Protein AF-A0A564Y116-F1 (afdb_monomer)

Structure (mmCIF, N/CA/C/O backbone):
data_AF-A0A564Y116-F1
#
_entry.id   AF-A0A564Y116-F1
#
loop_
_atom_site.group_PDB
_atom_site.id
_atom_site.type_symbol
_atom_site.label_atom_id
_atom_site.label_alt_id
_atom_site.label_comp_id
_atom_site.label_asym_id
_atom_site.label_entity_id
_atom_site.label_seq_id
_atom_site.pdbx_PDB_ins_code
_atom_site.Cartn_x
_atom_site.Cartn_y
_atom_site.Cartn_z
_atom_site.occupancy
_atom_site.B_iso_or_equiv
_atom_site.auth_seq_id
_atom_site.auth_comp_id
_atom_site.auth_asym_id
_atom_site.auth_atom_id
_atom_site.pdbx_PDB_model_num
ATOM 1 N N . MET A 1 1 ? 31.839 -2.335 -4.934 1.00 36.38 1 MET A N 1
ATOM 2 C CA . MET A 1 1 ? 30.708 -1.532 -4.414 1.00 36.38 1 MET A CA 1
ATOM 3 C C . MET A 1 1 ? 29.519 -2.464 -4.202 1.00 36.38 1 MET A C 1
ATOM 5 O O . MET A 1 1 ? 28.571 -2.475 -4.974 1.00 36.38 1 MET A O 1
ATOM 9 N N . THR A 1 2 ? 29.646 -3.368 -3.232 1.00 34.91 2 THR A N 1
ATOM 10 C CA . THR A 1 2 ? 28.732 -4.498 -3.027 1.00 34.91 2 THR A CA 1
ATOM 11 C C . THR A 1 2 ? 27.469 -4.031 -2.312 1.00 34.91 2 THR A C 1
ATOM 13 O O . THR A 1 2 ? 27.515 -3.694 -1.131 1.00 34.91 2 THR A O 1
ATOM 16 N N . LEU A 1 3 ? 26.345 -4.016 -3.031 1.00 45.00 3 LEU A N 1
ATOM 17 C CA . LEU A 1 3 ? 25.011 -3.813 -2.467 1.00 45.00 3 LEU A CA 1
ATOM 18 C C . LEU A 1 3 ? 24.720 -4.934 -1.462 1.00 45.00 3 LEU A C 1
ATOM 20 O O . LEU A 1 3 ? 24.455 -6.077 -1.841 1.00 45.00 3 LEU A O 1
ATOM 24 N N . GLN A 1 4 ? 24.802 -4.603 -0.173 1.00 48.53 4 GLN A N 1
ATOM 25 C CA . GLN A 1 4 ? 24.362 -5.464 0.916 1.00 48.53 4 GLN A CA 1
ATOM 26 C C . GLN A 1 4 ? 22.864 -5.742 0.749 1.00 48.53 4 GLN A C 1
ATOM 28 O O . GLN A 1 4 ? 22.023 -4.874 0.975 1.00 48.53 4 GLN A O 1
ATOM 33 N N . HIS A 1 5 ? 22.525 -6.955 0.317 1.00 45.03 5 HIS A N 1
ATOM 34 C CA . HIS A 1 5 ? 21.136 -7.375 0.201 1.00 45.03 5 HIS A CA 1
ATOM 35 C C . HIS A 1 5 ? 20.602 -7.715 1.595 1.00 45.03 5 HIS A C 1
ATOM 37 O O . HIS A 1 5 ? 21.006 -8.683 2.239 1.00 45.03 5 HIS A O 1
ATOM 43 N N . SER A 1 6 ? 19.724 -6.834 2.062 1.00 49.91 6 SER A N 1
ATOM 44 C CA . SER A 1 6 ? 19.054 -6.855 3.356 1.00 49.91 6 SER A CA 1
ATOM 45 C C . SER A 1 6 ? 18.164 -8.100 3.549 1.00 49.91 6 SER A C 1
ATOM 47 O O . SER A 1 6 ? 17.529 -8.615 2.628 1.00 49.91 6 SER A O 1
ATOM 49 N N . ARG A 1 7 ? 18.144 -8.585 4.796 1.00 50.34 7 ARG A N 1
ATOM 50 C CA . ARG A 1 7 ? 17.534 -9.825 5.300 1.00 50.34 7 ARG A CA 1
ATOM 51 C C . ARG A 1 7 ? 16.009 -9.716 5.518 1.00 50.34 7 ARG A C 1
ATOM 53 O O . ARG A 1 7 ? 15.541 -9.949 6.623 1.00 50.34 7 ARG A O 1
ATOM 60 N N . LEU A 1 8 ? 15.203 -9.411 4.497 1.00 47.53 8 LEU A N 1
ATOM 61 C CA . LEU A 1 8 ? 13.734 -9.567 4.580 1.00 47.53 8 LEU A CA 1
ATOM 62 C C . LEU A 1 8 ? 13.158 -10.120 3.266 1.00 47.53 8 LEU A C 1
ATOM 64 O O . LEU A 1 8 ? 13.003 -9.423 2.267 1.00 47.53 8 LEU A O 1
ATOM 68 N N . LYS A 1 9 ? 12.866 -11.424 3.269 1.00 55.72 9 LYS A N 1
ATOM 69 C CA . LYS A 1 9 ? 12.496 -12.222 2.095 1.00 55.72 9 LYS A CA 1
ATOM 70 C C . LYS A 1 9 ? 10.982 -12.152 1.835 1.00 55.72 9 LYS A C 1
ATOM 72 O O . LYS A 1 9 ? 10.249 -13.064 2.193 1.00 55.72 9 LYS A O 1
ATOM 77 N N . MET A 1 10 ? 10.524 -11.090 1.171 1.00 61.16 10 MET A N 1
ATOM 78 C CA . MET A 1 10 ? 9.329 -11.136 0.312 1.00 61.16 10 MET A CA 1
ATOM 79 C C . MET A 1 10 ? 9.811 -11.003 -1.129 1.00 61.16 10 MET A C 1
ATOM 81 O O . MET A 1 10 ? 10.096 -9.908 -1.606 1.00 61.16 10 MET A O 1
ATOM 85 N N . LEU A 1 11 ? 10.002 -12.148 -1.784 1.00 72.69 11 LEU A N 1
ATOM 86 C CA . LEU A 1 11 ? 10.669 -12.213 -3.085 1.00 72.69 11 LEU A CA 1
ATOM 87 C C . LEU A 1 11 ? 9.743 -11.823 -4.237 1.00 72.69 11 LEU A C 1
ATOM 89 O O . LEU A 1 11 ? 10.197 -11.224 -5.205 1.00 72.69 11 LEU A O 1
ATOM 93 N N . MET A 1 12 ? 8.458 -12.164 -4.136 1.00 89.81 12 MET A N 1
ATOM 94 C CA . MET A 1 12 ? 7.545 -12.074 -5.267 1.00 89.81 12 MET A CA 1
ATOM 95 C C . MET A 1 12 ? 6.910 -10.684 -5.343 1.00 89.81 12 MET A C 1
ATOM 97 O O . MET A 1 12 ? 6.233 -10.230 -4.415 1.00 89.81 12 MET A O 1
ATOM 101 N N . ARG A 1 13 ? 7.126 -10.006 -6.467 1.00 93.81 13 ARG A N 1
ATOM 102 C CA . ARG A 1 13 ? 6.579 -8.682 -6.775 1.00 93.81 13 ARG A CA 1
ATOM 103 C C . ARG A 1 13 ? 5.76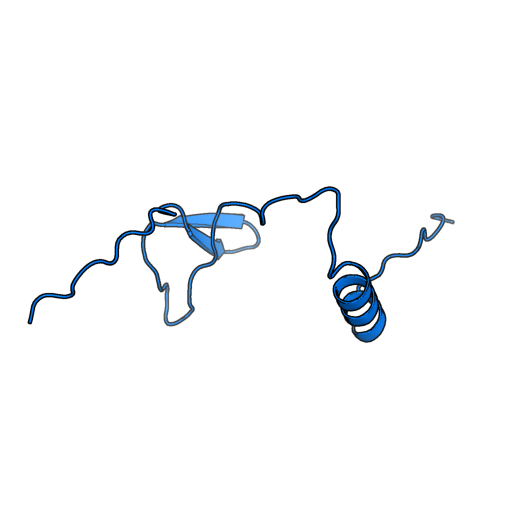7 -8.753 -8.061 1.00 93.81 13 ARG A C 1
ATOM 105 O O . ARG A 1 13 ? 5.837 -9.746 -8.783 1.00 93.81 13 ARG A O 1
ATOM 112 N N . TYR A 1 14 ? 4.987 -7.723 -8.352 1.00 95.00 14 TYR A N 1
ATOM 113 C CA . TYR A 1 14 ? 4.293 -7.603 -9.630 1.00 95.00 14 TYR A CA 1
ATOM 114 C C . TYR A 1 14 ? 4.187 -6.152 -10.090 1.00 95.00 14 TYR A C 1
ATOM 116 O O . TYR A 1 14 ? 4.291 -5.217 -9.296 1.00 95.00 14 TYR A O 1
ATOM 124 N N . TYR A 1 15 ? 3.955 -5.974 -11.381 1.00 94.94 15 TYR 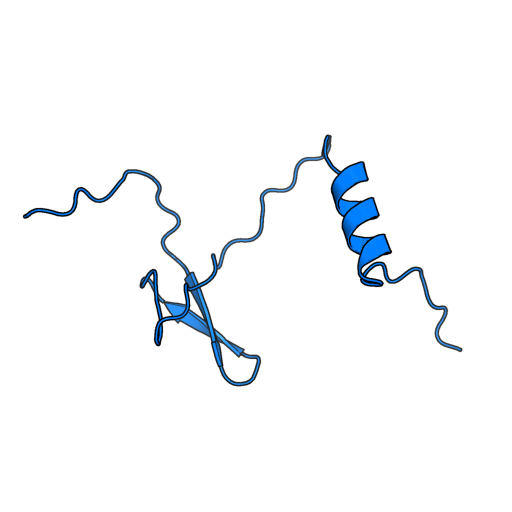A N 1
ATOM 125 C CA . TYR A 1 15 ? 3.440 -4.739 -11.963 1.00 94.94 15 TYR A CA 1
ATOM 126 C C . TYR A 1 15 ? 2.173 -5.056 -12.764 1.00 94.94 15 TYR A C 1
ATOM 128 O O . TYR A 1 15 ? 1.837 -6.228 -12.963 1.00 94.94 15 TYR A O 1
ATOM 136 N N . LEU A 1 16 ? 1.424 -4.016 -13.125 1.00 94.69 16 LEU A N 1
ATOM 137 C CA . LEU A 1 16 ? 0.204 -4.148 -13.915 1.00 94.69 16 LEU A CA 1
ATOM 138 C C . LEU A 1 16 ? 0.510 -3.833 -15.375 1.00 94.69 16 LEU A C 1
ATOM 140 O O . LEU A 1 16 ? 1.070 -2.780 -15.667 1.00 94.69 16 LEU A O 1
ATOM 144 N N . GLU A 1 17 ? 0.105 -4.736 -16.255 1.00 94.00 17 GLU A N 1
ATOM 145 C CA . GLU A 1 17 ? 0.160 -4.590 -17.707 1.00 94.00 17 GLU A CA 1
ATOM 146 C C . GLU A 1 17 ? -1.209 -5.026 -18.237 1.00 94.00 17 GLU A C 1
ATOM 148 O O . GLU A 1 17 ? -1.675 -6.122 -17.918 1.00 94.00 17 GLU A O 1
ATOM 153 N N . ASP A 1 18 ? -1.926 -4.122 -18.909 1.00 93.00 18 ASP A N 1
ATOM 154 C CA . ASP A 1 18 ? -3.296 -4.341 -19.404 1.00 93.00 18 ASP A CA 1
ATOM 155 C C . ASP A 1 18 ? -4.273 -4.908 -18.352 1.00 93.00 18 ASP A C 1
ATOM 157 O O . ASP A 1 18 ? -5.101 -5.782 -18.614 1.00 93.00 18 ASP A O 1
ATOM 161 N N . GLY A 1 19 ? -4.143 -4.442 -17.104 1.00 92.19 19 GLY A N 1
ATOM 162 C CA . GLY A 1 19 ? -4.967 -4.884 -15.973 1.00 92.19 19 GLY A CA 1
ATOM 163 C C . GLY A 1 19 ? -4.613 -6.270 -15.4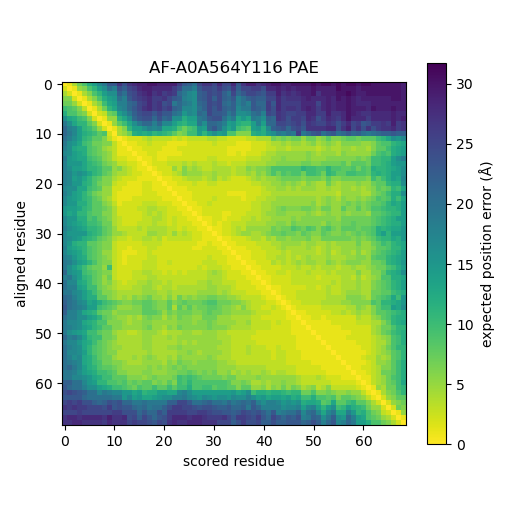16 1.00 92.19 19 GLY A C 1
ATOM 164 O O . GLY A 1 19 ? -5.223 -6.711 -14.441 1.00 92.19 19 GLY A O 1
ATOM 165 N N . ARG A 1 20 ? -3.610 -6.953 -15.975 1.00 94.38 20 ARG A N 1
ATOM 166 C CA . ARG A 1 20 ? -3.112 -8.249 -15.498 1.00 94.38 20 ARG A CA 1
ATOM 167 C C . ARG A 1 20 ? -1.849 -8.067 -14.666 1.00 94.38 20 ARG A C 1
ATOM 169 O O . ARG A 1 20 ? -1.052 -7.159 -14.887 1.00 94.38 20 ARG A O 1
ATOM 176 N N . ARG A 1 21 ? -1.664 -8.941 -13.674 1.00 94.56 21 ARG A N 1
ATOM 177 C CA . ARG A 1 21 ? -0.455 -8.953 -12.839 1.00 94.56 21 ARG A CA 1
ATOM 178 C C . ARG A 1 21 ? 0.651 -9.712 -13.561 1.00 94.56 21 ARG A C 1
ATOM 180 O O . ARG A 1 21 ? 0.507 -10.909 -13.794 1.00 94.56 21 ARG A O 1
ATOM 187 N N . VAL A 1 22 ? 1.765 -9.041 -13.835 1.00 95.06 22 VAL A N 1
ATOM 188 C CA . VAL A 1 22 ? 2.992 -9.676 -14.328 1.00 95.06 22 VAL A CA 1
ATOM 189 C C . VAL A 1 22 ? 3.991 -9.756 -13.185 1.00 95.06 22 VAL A C 1
ATOM 191 O O . VAL A 1 22 ? 4.381 -8.743 -12.600 1.00 95.06 22 VAL A O 1
ATOM 194 N N . TYR A 1 23 ? 4.374 -10.979 -12.824 1.00 94.88 23 TYR A N 1
ATOM 195 C CA . TYR A 1 23 ? 5.221 -11.234 -11.665 1.00 94.88 23 TYR A CA 1
ATOM 196 C C . TYR A 1 23 ? 6.703 -11.034 -11.973 1.00 94.88 23 TYR A C 1
ATOM 198 O O . TYR A 1 23 ? 7.189 -11.329 -13.061 1.00 94.88 23 TYR A O 1
ATOM 206 N N . THR A 1 24 ? 7.440 -10.532 -10.988 1.00 92.44 24 THR A N 1
ATOM 207 C CA . THR A 1 24 ? 8.868 -10.245 -11.107 1.00 92.44 24 THR A CA 1
ATOM 208 C C . THR A 1 24 ? 9.549 -10.260 -9.744 1.00 92.44 24 THR A C 1
ATOM 210 O O . THR A 1 24 ? 8.912 -10.084 -8.709 1.00 92.44 24 THR A O 1
ATOM 213 N N . LEU A 1 25 ? 10.866 -10.444 -9.746 1.00 90.94 25 LEU A N 1
ATOM 214 C CA . LEU A 1 25 ? 11.718 -10.282 -8.563 1.00 90.94 25 LEU A CA 1
ATOM 215 C C . LEU A 1 25 ? 12.363 -8.886 -8.508 1.00 90.94 25 LEU A C 1
ATOM 217 O O . LEU A 1 25 ? 12.998 -8.526 -7.519 1.00 90.94 25 LEU A O 1
ATOM 221 N N . LYS A 1 26 ? 12.224 -8.089 -9.575 1.00 89.62 26 LYS A N 1
ATOM 222 C CA . LYS A 1 26 ? 12.830 -6.757 -9.673 1.00 89.62 26 LYS A CA 1
ATOM 223 C C . LYS A 1 26 ? 12.060 -5.751 -8.819 1.00 89.62 26 LYS A C 1
ATOM 225 O O . LYS A 1 26 ? 10.830 -5.732 -8.835 1.00 89.62 26 LYS A O 1
ATOM 230 N N . LEU A 1 27 ? 12.785 -4.870 -8.128 1.00 89.50 27 LEU A N 1
ATOM 231 C CA . LEU A 1 27 ? 12.199 -3.780 -7.335 1.00 89.50 27 LEU A CA 1
A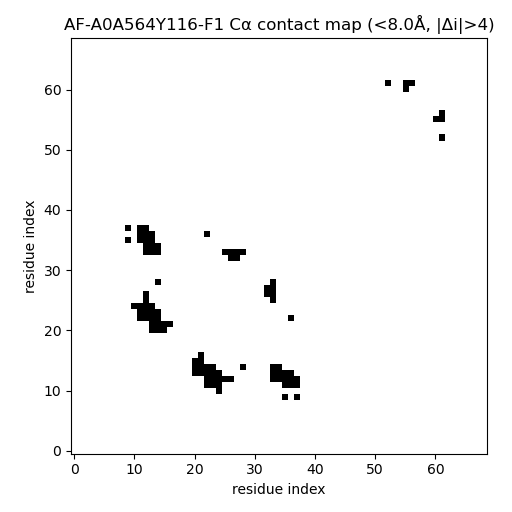TOM 232 C C . LEU A 1 27 ? 11.559 -2.688 -8.208 1.00 89.50 27 LEU A C 1
ATOM 234 O O . LEU A 1 27 ? 10.606 -2.041 -7.780 1.00 89.50 27 LEU A O 1
ATOM 238 N N . MET A 1 28 ? 12.063 -2.497 -9.428 1.00 90.56 28 MET A N 1
ATOM 239 C CA . MET A 1 28 ? 11.580 -1.491 -10.373 1.00 90.56 28 MET A CA 1
ATOM 240 C C . MET A 1 28 ? 11.374 -2.100 -11.761 1.00 90.56 28 MET A C 1
ATOM 242 O O . MET A 1 28 ? 12.124 -2.986 -12.180 1.00 90.56 28 MET A O 1
ATOM 246 N N . HIS A 1 29 ? 10.368 -1.602 -12.472 1.00 91.25 29 HIS A N 1
ATOM 247 C CA . HIS A 1 29 ? 10.062 -1.920 -13.862 1.00 91.25 29 HIS A CA 1
ATOM 248 C C . HIS A 1 29 ? 9.710 -0.615 -14.590 1.00 91.25 29 HIS A C 1
ATOM 250 O O . HIS A 1 29 ? 8.852 0.125 -14.125 1.00 91.25 29 HIS A O 1
ATOM 256 N N . ASN A 1 30 ? 10.404 -0.299 -15.689 1.00 92.31 30 ASN A N 1
ATOM 257 C CA . ASN A 1 30 ? 10.215 0.936 -16.469 1.00 92.31 30 ASN A CA 1
ATOM 258 C C . ASN A 1 30 ? 10.233 2.232 -15.626 1.00 92.31 30 ASN A C 1
ATOM 260 O O . ASN A 1 30 ? 9.443 3.142 -15.847 1.00 92.31 30 ASN A O 1
ATOM 264 N N . GLY A 1 31 ? 11.105 2.302 -14.612 1.00 91.69 31 GLY A N 1
ATOM 265 C CA . GLY A 1 31 ? 11.187 3.447 -13.692 1.00 91.69 31 GLY A CA 1
ATOM 266 C C . GLY A 1 31 ? 10.089 3.499 -12.620 1.00 91.69 31 GLY A C 1
ATOM 267 O O . GLY A 1 31 ? 10.179 4.311 -11.703 1.00 91.69 31 GLY A O 1
ATOM 268 N N . ILE A 1 32 ? 9.100 2.601 -12.669 1.00 91.00 32 ILE A N 1
ATOM 269 C CA . ILE A 1 32 ? 8.013 2.500 -11.693 1.00 91.00 32 ILE A CA 1
ATOM 270 C C . ILE A 1 32 ? 8.362 1.413 -10.660 1.00 91.00 32 ILE A C 1
ATOM 272 O O . ILE A 1 32 ? 8.784 0.311 -11.034 1.00 91.00 32 ILE A O 1
ATOM 276 N N . PRO A 1 33 ? 8.213 1.675 -9.350 1.00 92.38 33 PRO A N 1
ATOM 277 C CA . PRO A 1 33 ? 8.407 0.650 -8.333 1.00 92.38 33 PRO A CA 1
ATOM 278 C C . PRO A 1 33 ? 7.344 -0.448 -8.460 1.00 92.38 33 PRO A C 1
ATOM 280 O O . PRO A 1 33 ? 6.148 -0.181 -8.565 1.00 92.38 33 PRO A O 1
ATOM 283 N N . THR A 1 34 ? 7.776 -1.705 -8.423 1.00 94.00 34 THR A N 1
ATOM 284 C CA . THR A 1 34 ? 6.864 -2.857 -8.449 1.00 94.00 34 THR A CA 1
ATOM 285 C C . THR A 1 34 ? 6.152 -2.999 -7.101 1.00 94.00 34 THR A C 1
ATOM 287 O O . THR A 1 34 ? 6.622 -2.487 -6.085 1.00 94.00 34 THR A O 1
ATOM 290 N N . GLN A 1 35 ? 5.018 -3.693 -7.055 1.00 92.69 35 GLN A N 1
ATOM 291 C CA . GLN A 1 35 ? 4.219 -3.904 -5.842 1.00 92.69 35 GLN A CA 1
ATOM 292 C C . GLN A 1 35 ? 4.490 -5.286 -5.232 1.00 92.69 35 GLN A C 1
ATOM 294 O O . GLN A 1 35 ? 4.908 -6.204 -5.934 1.00 92.69 35 GLN A O 1
ATOM 299 N N . SER A 1 36 ? 4.260 -5.454 -3.926 1.00 91.88 36 SER A N 1
ATOM 300 C CA . SER A 1 36 ? 4.342 -6.775 -3.280 1.00 91.88 36 SER A CA 1
ATOM 301 C C . SER A 1 36 ? 3.235 -7.686 -3.802 1.00 91.88 36 SER A C 1
ATOM 303 O O . SER A 1 36 ? 2.073 -7.293 -3.788 1.00 91.88 36 SER A O 1
ATOM 305 N N . ALA A 1 37 ? 3.568 -8.911 -4.210 1.00 93.06 37 ALA A N 1
ATOM 306 C CA . ALA A 1 37 ? 2.567 -9.894 -4.626 1.00 93.06 37 ALA A CA 1
ATOM 307 C C . ALA A 1 37 ? 1.762 -10.478 -3.460 1.00 93.06 37 ALA A C 1
ATOM 309 O O . ALA A 1 37 ? 0.680 -11.024 -3.676 1.00 93.06 37 ALA A O 1
ATOM 310 N N . HIS A 1 38 ? 2.280 -10.374 -2.237 1.00 90.62 38 HIS A N 1
ATOM 311 C CA . HIS A 1 38 ? 1.626 -10.906 -1.051 1.00 90.62 38 HIS A CA 1
ATOM 312 C C . HIS A 1 38 ? 0.679 -9.864 -0.439 1.00 90.62 38 HIS A C 1
ATOM 314 O O . HIS A 1 38 ? 1.055 -8.691 -0.342 1.00 90.62 38 HIS A O 1
ATOM 320 N N . PRO A 1 39 ? -0.530 -10.269 -0.006 1.00 92.06 39 PRO A N 1
ATOM 321 C CA . PRO A 1 39 ? -1.463 -9.364 0.652 1.00 92.06 39 PRO A CA 1
ATOM 322 C C . PRO A 1 39 ? -0.925 -8.891 2.010 1.00 92.06 39 PRO A C 1
ATOM 324 O O . PRO A 1 39 ? -0.076 -9.537 2.627 1.00 92.06 39 PRO A O 1
ATOM 327 N N . ALA A 1 40 ? -1.454 -7.767 2.498 1.00 90.06 40 ALA A N 1
ATOM 328 C CA . ALA A 1 40 ? -1.177 -7.304 3.854 1.00 90.06 40 ALA A CA 1
ATOM 329 C C . ALA A 1 40 ? -1.659 -8.335 4.892 1.00 90.06 40 ALA A C 1
ATOM 331 O O . ALA A 1 40 ? -2.700 -8.970 4.717 1.00 90.06 40 ALA A O 1
ATOM 332 N N . ARG A 1 41 ? -0.909 -8.492 5.990 1.00 91.25 41 ARG A N 1
ATOM 333 C CA . ARG A 1 41 ? -1.251 -9.430 7.068 1.00 91.25 41 ARG A CA 1
ATOM 334 C C . ARG A 1 41 ? -2.576 -9.034 7.725 1.00 91.25 41 ARG A C 1
ATOM 336 O O . ARG A 1 41 ? -2.714 -7.913 8.209 1.00 91.25 41 ARG A O 1
ATOM 343 N N . PHE A 1 42 ? -3.505 -9.981 7.824 1.00 91.81 42 PHE A N 1
ATOM 344 C CA . PHE A 1 42 ? -4.731 -9.802 8.597 1.00 91.81 42 PHE A CA 1
ATOM 345 C C . PHE A 1 42 ? -4.442 -9.829 10.108 1.00 91.81 42 PHE A C 1
ATOM 347 O O . PHE A 1 42 ? -3.645 -10.639 10.589 1.00 91.81 42 PHE A O 1
ATOM 354 N N . SER A 1 43 ? -5.084 -8.935 10.859 1.00 90.75 43 SER A N 1
ATOM 355 C CA . SER A 1 43 ? -5.068 -8.924 12.325 1.00 90.75 43 SER A CA 1
ATOM 356 C C . SER A 1 43 ? -6.503 -8.771 12.819 1.00 90.75 43 SER A C 1
ATOM 358 O O . SER A 1 43 ? -7.132 -7.798 12.419 1.00 90.75 43 SER A O 1
ATOM 360 N N . PRO A 1 44 ? -7.008 -9.658 13.692 1.00 94.06 44 PRO A N 1
ATOM 361 C CA . PRO A 1 44 ? -8.368 -9.537 14.219 1.00 94.06 44 PRO A CA 1
ATOM 362 C C . PRO A 1 44 ? -8.618 -8.229 14.985 1.00 94.06 44 PRO A C 1
ATOM 364 O O . PRO A 1 44 ? -9.677 -7.636 14.850 1.00 94.06 44 PRO A O 1
ATOM 367 N N . ASP A 1 45 ? -7.624 -7.770 15.751 1.00 93.12 45 ASP A N 1
ATOM 368 C CA . ASP A 1 45 ? -7.711 -6.563 16.591 1.00 93.12 45 ASP A CA 1
ATOM 369 C C . ASP A 1 45 ? -7.610 -5.244 15.802 1.00 93.12 45 ASP A C 1
ATOM 371 O O . ASP A 1 45 ? -8.066 -4.213 16.270 1.00 93.12 45 ASP A O 1
ATOM 375 N N . ASP A 1 46 ? -6.994 -5.266 14.614 1.00 91.19 46 ASP A N 1
ATOM 376 C CA . ASP A 1 46 ? -6.827 -4.130 13.693 1.00 91.19 46 ASP A CA 1
ATOM 377 C C . ASP A 1 46 ? -6.998 -2.711 14.293 1.00 91.19 46 ASP A C 1
ATOM 379 O O . ASP A 1 46 ? -7.948 -1.973 14.003 1.00 91.19 46 ASP A O 1
ATOM 383 N N . LYS A 1 47 ? -6.021 -2.311 15.117 1.00 93.50 47 LYS A N 1
ATOM 384 C CA . LYS A 1 47 ? -6.015 -1.037 15.861 1.00 93.50 47 LYS A CA 1
ATOM 385 C C . LYS A 1 47 ? -6.161 0.211 14.987 1.00 93.50 47 LYS A C 1
ATOM 387 O O . LYS A 1 47 ? -6.542 1.266 15.482 1.00 93.50 47 LYS A O 1
ATOM 392 N N . PHE A 1 48 ? -5.848 0.111 13.694 1.00 93.75 48 PHE A N 1
ATOM 393 C CA . PHE A 1 48 ? -5.902 1.227 12.746 1.00 93.75 48 PHE A CA 1
ATOM 394 C C . PHE A 1 48 ? -7.110 1.155 11.797 1.00 93.75 48 PHE A C 1
ATOM 396 O O . PHE A 1 48 ? -7.156 1.868 10.789 1.00 93.75 48 PHE A O 1
ATOM 403 N N . SER A 1 49 ? -8.108 0.327 12.120 1.00 92.75 49 SER A N 1
ATOM 404 C CA . SER A 1 49 ? -9.362 0.194 11.370 1.00 92.75 49 SER A CA 1
ATOM 405 C C . SER A 1 49 ? -10.061 1.538 11.140 1.00 92.75 49 SER A C 1
ATOM 407 O O . SER A 1 49 ? -10.450 1.833 10.007 1.00 92.75 49 SER A O 1
ATOM 409 N N . GLN A 1 50 ? -10.136 2.395 12.165 1.00 94.38 50 GLN A N 1
ATOM 410 C CA . GLN A 1 50 ? -10.724 3.736 12.071 1.00 94.38 50 GLN A CA 1
ATOM 411 C C . GLN A 1 50 ? -10.040 4.590 10.994 1.00 94.38 50 GLN A C 1
ATOM 413 O O . GLN A 1 50 ? -10.720 5.167 10.145 1.00 94.38 50 GLN A O 1
ATOM 418 N N . TYR A 1 51 ? -8.705 4.637 10.978 1.00 95.62 51 TYR A N 1
ATOM 419 C CA . TYR A 1 51 ? -7.958 5.408 9.981 1.00 95.62 51 TYR A CA 1
ATOM 420 C C . TYR A 1 51 ? -8.186 4.862 8.571 1.00 95.62 51 TYR A C 1
ATOM 422 O O . TYR A 1 51 ? -8.434 5.636 7.646 1.00 95.62 51 TYR A O 1
ATOM 430 N N . ARG A 1 52 ? -8.194 3.530 8.401 1.00 93.50 52 ARG A N 1
ATOM 431 C CA . ARG A 1 52 ? -8.496 2.909 7.102 1.00 93.50 52 ARG A CA 1
ATOM 432 C C . ARG A 1 52 ? -9.887 3.304 6.603 1.00 93.50 52 ARG A C 1
ATOM 434 O O . ARG A 1 52 ? -10.038 3.614 5.421 1.00 93.50 52 ARG A O 1
ATOM 441 N N . LEU A 1 53 ? -10.896 3.288 7.473 1.00 92.56 53 LEU A N 1
ATOM 442 C CA . LEU A 1 53 ? -12.265 3.674 7.123 1.00 92.56 53 LEU A CA 1
ATOM 443 C C . LEU A 1 53 ? -12.360 5.160 6.760 1.00 92.56 53 LEU A C 1
ATOM 445 O O . LEU A 1 53 ? -12.936 5.490 5.728 1.00 92.56 53 LEU A O 1
ATOM 449 N N . GLN A 1 54 ? -11.735 6.046 7.539 1.00 94.44 54 GLN A N 1
ATOM 450 C CA . GLN A 1 54 ? -11.682 7.484 7.248 1.00 94.44 54 GLN A CA 1
ATOM 451 C C . GLN A 1 54 ? -11.032 7.781 5.893 1.00 94.44 54 GLN A C 1
ATOM 453 O O . GLN A 1 54 ? -11.560 8.580 5.121 1.00 94.44 54 GLN A O 1
ATOM 458 N N . THR A 1 55 ? -9.922 7.116 5.563 1.00 94.75 55 THR A N 1
ATOM 459 C CA . THR A 1 55 ? -9.285 7.242 4.246 1.00 94.75 55 THR A CA 1
ATOM 460 C C . THR A 1 55 ? -10.217 6.773 3.133 1.00 94.75 55 THR A C 1
ATOM 462 O O . THR A 1 55 ? -10.377 7.477 2.138 1.00 94.75 55 THR A O 1
ATOM 465 N N . LYS A 1 56 ? -10.876 5.618 3.300 1.00 92.75 56 LYS A N 1
ATOM 466 C CA . LYS A 1 56 ? -11.836 5.116 2.308 1.00 92.75 56 LYS A CA 1
ATOM 467 C C . LYS A 1 56 ? -13.006 6.078 2.094 1.00 92.75 56 LYS A C 1
ATOM 469 O O . LYS A 1 56 ? -13.382 6.296 0.948 1.00 92.75 56 LYS A O 1
ATOM 474 N N . MET A 1 57 ? -13.540 6.669 3.164 1.00 91.44 57 MET A N 1
ATOM 475 C CA . MET A 1 57 ? -14.605 7.674 3.083 1.00 91.44 57 MET A CA 1
ATOM 476 C C . MET A 1 57 ? -14.142 8.935 2.347 1.00 91.44 57 MET A C 1
ATOM 478 O O . MET A 1 57 ? -14.820 9.387 1.436 1.00 91.44 57 MET A O 1
ATOM 482 N N . ARG A 1 58 ? -12.955 9.463 2.674 1.00 94.12 58 ARG A N 1
ATOM 483 C CA . ARG A 1 58 ? -12.407 10.683 2.054 1.00 94.12 58 ARG A CA 1
ATOM 484 C C . ARG A 1 58 ? -12.271 10.583 0.533 1.00 94.12 58 ARG A C 1
ATOM 486 O O . ARG A 1 58 ? -12.451 11.577 -0.158 1.00 94.12 58 ARG A O 1
ATOM 493 N N . PHE A 1 59 ? -11.922 9.403 0.030 1.00 94.00 59 PHE A N 1
ATOM 494 C CA . PHE A 1 59 ? -11.714 9.164 -1.399 1.00 94.00 59 PHE A CA 1
ATOM 495 C C . PHE A 1 59 ? -12.927 8.533 -2.095 1.00 94.00 59 PHE A C 1
ATOM 497 O O . PHE A 1 59 ? -12.783 8.051 -3.214 1.00 94.00 59 PHE A O 1
ATOM 504 N N . ASN A 1 60 ? -14.101 8.496 -1.447 1.00 87.94 60 ASN A N 1
ATOM 505 C CA . ASN A 1 60 ? -15.304 7.833 -1.966 1.00 87.94 60 ASN A CA 1
ATOM 506 C C . ASN A 1 60 ? -15.047 6.373 -2.413 1.00 87.94 60 ASN A C 1
ATOM 508 O O . ASN A 1 60 ? -15.662 5.866 -3.345 1.00 87.94 60 ASN A O 1
ATOM 512 N N . LEU A 1 61 ? -14.114 5.686 -1.742 1.00 88.19 61 LEU A N 1
ATOM 513 C CA . LEU A 1 61 ? -13.763 4.275 -1.966 1.00 88.19 61 LEU A CA 1
ATOM 514 C C . LEU A 1 61 ? -14.544 3.332 -1.046 1.00 88.19 61 LEU A C 1
ATOM 516 O O . LEU A 1 61 ? -14.439 2.107 -1.160 1.00 88.19 61 LEU A O 1
ATOM 520 N N . LEU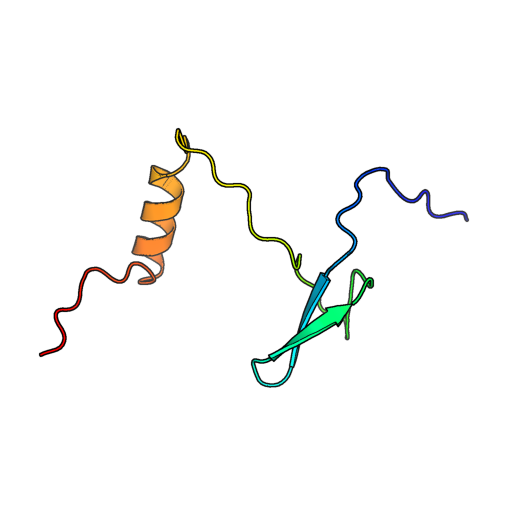 A 1 62 ? -15.270 3.888 -0.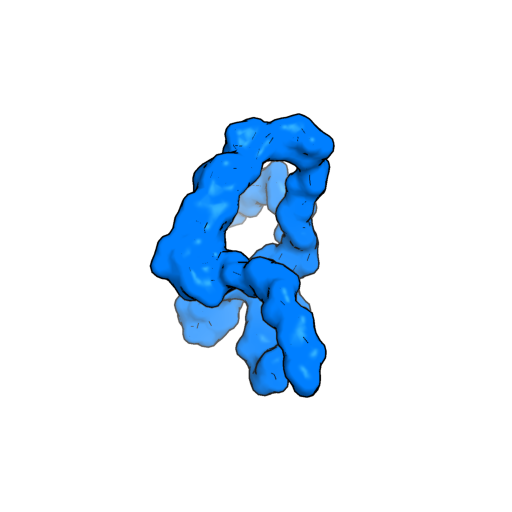075 1.00 86.12 62 LEU A N 1
ATOM 521 C CA . LEU A 1 62 ? -16.174 3.121 0.760 1.00 86.12 62 LEU A CA 1
ATOM 522 C C . LEU A 1 62 ? -17.451 2.857 -0.039 1.00 86.12 62 LEU A C 1
ATOM 524 O O . LEU A 1 62 ? -18.358 3.681 -0.047 1.00 86.12 62 LEU A O 1
ATOM 528 N N . LYS A 1 63 ? -17.513 1.699 -0.702 1.00 76.25 63 LYS A N 1
ATOM 529 C CA . LYS A 1 63 ? -18.783 1.152 -1.178 1.00 76.25 63 LYS A CA 1
ATOM 530 C C . LYS A 1 63 ? -19.594 0.767 0.056 1.00 76.25 63 LYS A C 1
ATOM 532 O O . LYS A 1 63 ? -19.352 -0.279 0.651 1.00 76.25 63 LYS A O 1
ATOM 537 N N . LEU A 1 64 ? -20.457 1.675 0.501 1.00 75.06 64 LEU A N 1
ATOM 538 C CA . LEU A 1 64 ? -21.610 1.293 1.310 1.00 7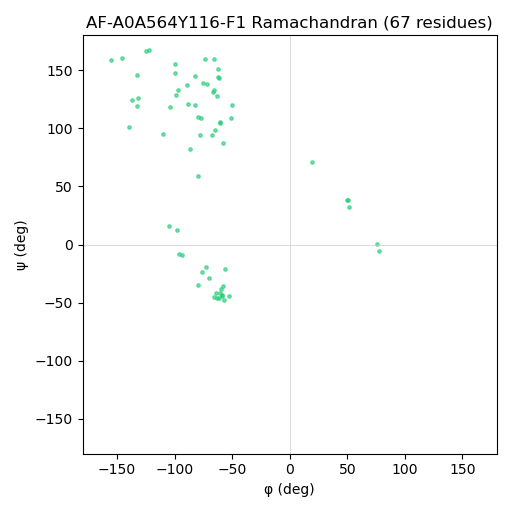5.06 64 LEU A CA 1
ATOM 539 C C . LEU A 1 64 ? -22.471 0.389 0.427 1.00 75.06 64 LEU A C 1
ATOM 541 O O . LEU A 1 64 ? -22.386 0.523 -0.792 1.00 75.06 64 LEU A O 1
ATOM 545 N N . ASP A 1 65 ? -23.223 -0.541 1.007 1.00 63.53 65 ASP A N 1
ATOM 546 C CA . ASP A 1 65 ? -24.075 -1.461 0.251 1.00 63.53 65 ASP A CA 1
ATOM 547 C C . ASP A 1 65 ? -25.075 -0.664 -0.604 1.00 63.53 65 ASP A C 1
ATOM 549 O O . AS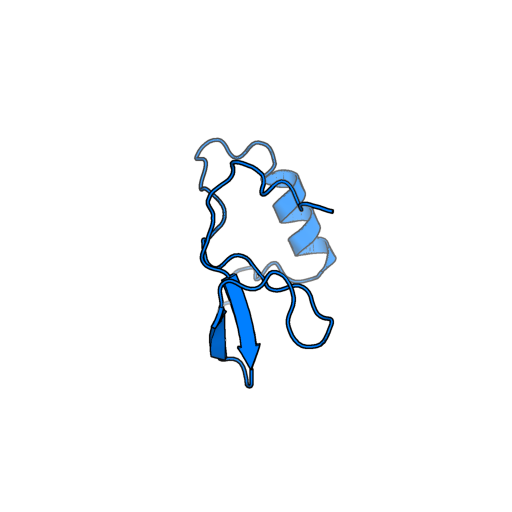P A 1 65 ? -26.188 -0.344 -0.180 1.00 63.53 65 ASP A O 1
ATOM 553 N N . GLU A 1 66 ? -24.665 -0.292 -1.815 1.00 62.16 66 GLU A N 1
ATOM 554 C CA . GLU A 1 66 ? -25.558 0.140 -2.867 1.00 62.16 66 GLU A CA 1
ATOM 555 C C . GLU A 1 66 ? -26.370 -1.107 -3.171 1.00 62.16 66 GLU A C 1
ATOM 557 O O . GLU A 1 66 ? -25.896 -2.033 -3.827 1.00 62.16 66 GLU A O 1
ATOM 562 N N . LYS A 1 67 ? -27.577 -1.180 -2.600 1.00 59.94 67 LYS A N 1
ATOM 563 C CA . LYS A 1 67 ? -28.595 -2.093 -3.104 1.00 59.94 67 LYS A CA 1
ATOM 564 C C . LYS A 1 67 ? -28.676 -1.811 -4.597 1.00 59.94 67 LYS A C 1
ATOM 566 O O . LYS A 1 67 ? -29.118 -0.723 -4.973 1.00 59.94 67 LYS A O 1
ATOM 571 N N . GLU A 1 68 ? -28.194 -2.741 -5.417 1.00 62.66 68 GLU A N 1
ATOM 572 C CA . GLU A 1 68 ? -28.469 -2.712 -6.846 1.00 62.66 68 GLU A CA 1
ATOM 573 C C . GLU A 1 68 ? -29.989 -2.552 -6.983 1.00 62.66 68 GLU A C 1
ATOM 575 O O . GLU A 1 68 ? -30.757 -3.309 -6.378 1.00 62.66 68 GLU A O 1
ATOM 580 N N . LYS A 1 69 ? -30.406 -1.460 -7.629 1.00 52.03 69 LYS A N 1
ATOM 581 C CA . LYS A 1 69 ? -31.812 -1.216 -7.950 1.00 52.03 69 LYS A CA 1
ATOM 582 C C . LYS A 1 69 ? -32.255 -2.150 -9.060 1.00 52.03 69 LYS A C 1
ATOM 584 O O . LYS A 1 69 ? -31.450 -2.349 -9.995 1.00 52.03 69 LYS A O 1
#

InterPro domains:
  IPR007264 H/ACA ribonucleoprotein complex, subunit Nop10 [PF04135] (12-59)
  IPR007264 H/ACA ribonucleoprotein complex, subunit Nop10 [PTHR13305] (10-65)
  IPR036756 H/ACA ribonucleoprotein complex, subunit Nop10 superfamily [SSF144210] (10-63)

Radius of gyration: 17.51 Å; Cα contacts (8 Å, |Δi|>4): 49; chains: 1; boundi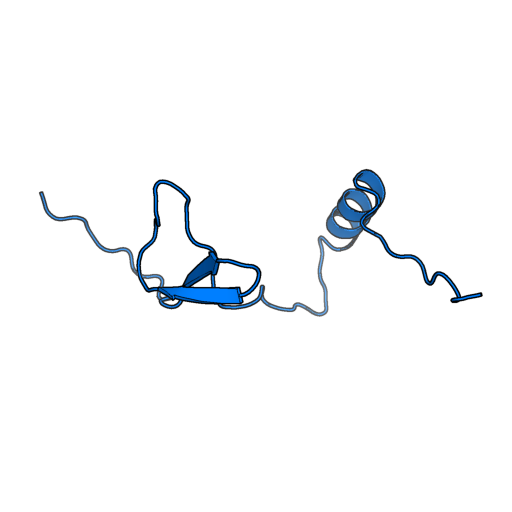ng box: 62×23×36 Å

pLDDT: mean 82.8, std 17.4, range [34.91, 95.62]

Mean predicted aligned error: 9.27 Å

Organism: Hymenolepis diminuta (NCBI:txid6216)

Sequence (69 aa):
MTLQHSRLKMLMRYYLEDGRRVYTLKLMHNGIPTQSAHPARFSPDDKFSQYRLQTKMRFNLLKLDEKEK

Foldseek 3Di:
DDDDDDPDDLQWWFDDDPNDTDIDRDQDDPNHGTGRPDDDDDDPPPPCVVVVVVVCVVVVVPPDPPPPD

Secondary structure (DSSP, 8-state):
------S-----EEEEETTEEEEES-SEETTEEPEESSPPPP-SS-TTHHHHHHHHHHTT---------

Solvent-accessible surface area (backbone atoms only — not comparable to full-atom values): 4726 Å² total; per-residue (Å²): 138,81,81,80,80,73,97,71,93,76,64,58,19,25,47,77,55,98,89,38,81,47,75,39,74,55,68,58,53,96,89,40,74,41,42,72,64,65,80,83,84,87,58,96,78,49,89,58,52,67,59,55,49,52,54,27,54,76,68,71,64,55,80,64,90,71,72,81,127

Nearest PDB structures (foldseek):
  8oue-assembly1_F  TM=8.617E-01  e=9.853E-05  Homo sapiens
  3u28-assembly1_B  TM=8.891E-01  e=9.919E-04  Saccharomyces cerevisiae S288C
  3uai-assembly1_B  TM=8.428E-01  e=9.919E-04  Saccharomyces cerevisiae S288C
  3lwo-assembly1_B  TM=7.620E-01  e=6.643E-03  Pyrococcus furiosus
  3hjw-assembly1_B  TM=7.421E-01  e=9.985E-03  Pyrococcus furiosus